Protein AF-G9KW90-F1 (afdb_monomer)

Secondary structure (DSSP, 8-state):
-HHHHHHHHHHHHHHHHHT-TTEEEEEEETTEEEEEEEEE---STTTTTSBEEEEEE--TTTTSS--EEEESS----TTB-TT-BB--GGGSTTT--TT--HHHHHHHHHHHHHS--TTS-S-HHHHHHHHH-HHHHHHHHHHHHHHHPBPPP-

Structure (mmCIF, N/CA/C/O backbone):
data_AF-G9KW90-F1
#
_entry.id   AF-G9KW90-F1
#
loop_
_atom_site.group_PDB
_atom_site.id
_atom_site.type_symbol
_atom_site.label_atom_id
_atom_site.label_alt_id
_atom_site.label_comp_id
_atom_site.label_asym_id
_atom_site.label_entity_id
_atom_site.label_seq_id
_atom_site.pdbx_PDB_ins_code
_atom_site.Cartn_x
_atom_site.Cartn_y
_atom_site.Cartn_z
_atom_site.occupancy
_atom_site.B_iso_or_equiv
_atom_site.auth_seq_id
_atom_site.auth_comp_id
_atom_site.auth_asym_id
_atom_site.auth_atom_id
_atom_site.pdbx_PDB_model_num
ATOM 1 N N . LYS A 1 1 ? 11.470 1.199 -23.484 1.00 54.97 1 LYS A N 1
ATOM 2 C CA . LYS A 1 1 ? 10.157 0.523 -23.310 1.00 54.97 1 LYS A CA 1
ATOM 3 C C . LYS A 1 1 ? 10.291 -0.999 -23.147 1.00 54.97 1 LYS A C 1
ATOM 5 O O . LYS A 1 1 ? 9.934 -1.482 -22.090 1.00 54.97 1 LYS A O 1
ATOM 10 N N . MET A 1 2 ? 10.902 -1.746 -24.080 1.00 73.62 2 MET A N 1
ATOM 11 C CA . MET A 1 2 ? 10.997 -3.225 -23.995 1.00 73.62 2 MET A CA 1
ATOM 12 C C . MET A 1 2 ? 11.758 -3.796 -22.774 1.00 73.62 2 MET A C 1
ATOM 14 O O . MET A 1 2 ? 11.478 -4.913 -22.351 1.00 73.62 2 MET A O 1
ATOM 18 N N . ALA A 1 3 ? 12.733 -3.072 -22.209 1.00 83.50 3 ALA A N 1
ATOM 19 C CA . ALA A 1 3 ? 13.547 -3.580 -21.097 1.00 83.50 3 ALA A CA 1
ATOM 20 C C . ALA A 1 3 ? 12.770 -3.681 -19.770 1.00 83.50 3 ALA A C 1
ATOM 22 O O . ALA A 1 3 ? 12.844 -4.719 -19.114 1.00 83.50 3 ALA A O 1
ATOM 23 N N . ALA A 1 4 ? 11.992 -2.647 -19.422 1.00 89.69 4 ALA A N 1
ATOM 24 C CA . ALA A 1 4 ? 11.150 -2.625 -18.225 1.00 89.69 4 ALA A CA 1
ATOM 25 C C . ALA A 1 4 ? 10.119 -3.762 -18.262 1.00 89.69 4 ALA A C 1
ATOM 27 O O . ALA A 1 4 ? 10.056 -4.576 -17.346 1.00 89.69 4 ALA A O 1
ATOM 28 N N . SER A 1 5 ? 9.391 -3.882 -19.377 1.00 91.31 5 SER A N 1
ATOM 29 C CA . SER A 1 5 ? 8.362 -4.907 -19.580 1.00 91.31 5 SER A CA 1
ATOM 30 C C . SER A 1 5 ? 8.905 -6.331 -19.438 1.00 91.31 5 SER A C 1
ATOM 32 O O . SER A 1 5 ? 8.281 -7.149 -18.774 1.00 91.31 5 SER A O 1
ATOM 34 N N . ARG A 1 6 ? 10.094 -6.631 -19.989 1.00 93.50 6 ARG A N 1
ATOM 35 C CA . ARG A 1 6 ? 10.716 -7.963 -19.846 1.00 93.50 6 ARG A CA 1
ATOM 36 C C . ARG A 1 6 ? 11.041 -8.317 -18.397 1.00 93.50 6 ARG A C 1
ATOM 38 O O . ARG A 1 6 ? 10.906 -9.474 -18.013 1.00 93.50 6 ARG A O 1
ATOM 45 N N . ARG A 1 7 ? 11.499 -7.345 -17.606 1.00 95.94 7 ARG A N 1
ATOM 46 C CA . ARG A 1 7 ? 11.772 -7.557 -16.181 1.00 95.94 7 ARG A CA 1
ATOM 47 C C . ARG A 1 7 ? 10.475 -7.745 -15.396 1.00 95.94 7 ARG A C 1
ATOM 49 O O . ARG A 1 7 ? 10.368 -8.704 -14.643 1.00 95.94 7 ARG A O 1
ATOM 56 N N . LEU A 1 8 ? 9.493 -6.874 -15.622 1.00 97.38 8 LEU A N 1
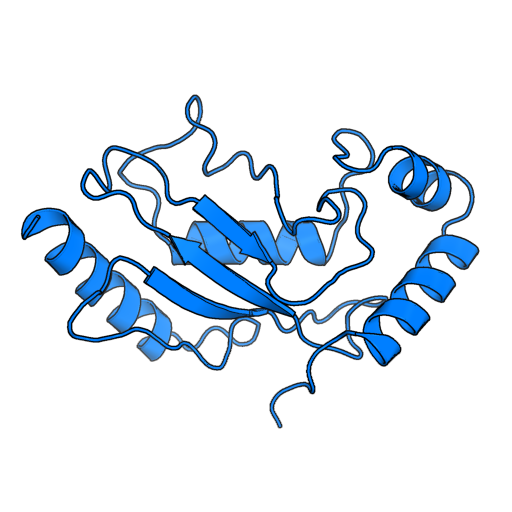ATOM 57 C CA . LEU A 1 8 ? 8.196 -6.917 -14.945 1.00 97.38 8 LEU A CA 1
ATOM 58 C C . LEU A 1 8 ? 7.435 -8.214 -15.230 1.00 97.38 8 LEU A C 1
ATOM 60 O O . LEU A 1 8 ? 6.854 -8.778 -14.314 1.00 97.38 8 LEU A O 1
ATOM 64 N N . MET A 1 9 ? 7.501 -8.732 -16.459 1.00 95.75 9 MET A N 1
ATOM 65 C CA . MET A 1 9 ? 6.926 -10.036 -16.806 1.00 95.75 9 MET A CA 1
ATOM 66 C C . MET A 1 9 ? 7.503 -11.158 -15.931 1.00 95.75 9 MET A C 1
ATOM 68 O O . MET A 1 9 ? 6.745 -11.910 -15.326 1.00 95.75 9 MET A O 1
ATOM 72 N N . LYS A 1 10 ? 8.834 -11.212 -15.779 1.00 96.25 10 LYS A N 1
ATOM 73 C CA . LYS A 1 10 ? 9.499 -12.205 -14.920 1.00 96.25 10 LYS A CA 1
ATOM 74 C C . LYS A 1 10 ? 9.133 -12.041 -13.445 1.00 96.25 10 LYS A C 1
ATOM 76 O O . LYS A 1 10 ? 8.840 -13.027 -12.781 1.00 96.25 10 LYS A O 1
ATOM 81 N N . GLU A 1 11 ? 9.123 -10.811 -12.931 1.00 97.00 11 GLU A N 1
ATOM 82 C CA . GLU A 1 11 ? 8.728 -10.556 -11.537 1.00 97.00 11 GLU A CA 1
ATOM 83 C C . GLU A 1 11 ? 7.268 -10.950 -11.278 1.00 97.00 11 GLU A C 1
ATOM 85 O O . GLU A 1 11 ? 6.962 -11.544 -10.246 1.00 97.00 11 GLU A O 1
ATOM 90 N N . LEU A 1 12 ? 6.367 -10.682 -12.227 1.00 96.50 12 LEU A N 1
ATOM 91 C CA . LEU A 1 12 ? 4.962 -11.069 -12.129 1.00 96.50 12 LEU A CA 1
ATOM 92 C C . LEU A 1 12 ? 4.791 -12.594 -12.109 1.00 96.50 12 LEU A C 1
ATOM 94 O O . LEU A 1 12 ? 4.016 -13.114 -11.304 1.00 96.50 12 LEU A O 1
ATOM 98 N N . GLU A 1 13 ? 5.510 -13.310 -12.976 1.00 95.69 13 GLU A N 1
ATOM 99 C CA . GLU A 1 13 ? 5.533 -14.777 -12.999 1.00 95.69 13 GLU A CA 1
ATOM 100 C C . GLU A 1 13 ? 6.051 -15.353 -11.676 1.00 95.69 13 GLU A C 1
ATOM 102 O O . GLU A 1 13 ? 5.422 -16.247 -11.106 1.00 95.69 13 GLU A O 1
ATOM 107 N N . GLU A 1 14 ? 7.154 -14.811 -11.149 1.00 95.06 14 GLU A N 1
ATOM 108 C CA . GLU A 1 14 ? 7.728 -15.217 -9.862 1.00 95.06 14 GLU A CA 1
ATOM 109 C C . GLU A 1 14 ? 6.739 -14.995 -8.706 1.00 95.06 14 GLU A C 1
ATOM 111 O O . GLU A 1 14 ? 6.518 -15.907 -7.906 1.00 95.06 14 GLU A O 1
ATOM 116 N N . ILE A 1 15 ? 6.084 -13.829 -8.645 1.00 95.31 15 ILE A N 1
ATOM 117 C CA . ILE A 1 15 ? 5.095 -13.505 -7.604 1.00 95.31 15 ILE A CA 1
ATOM 118 C C . ILE A 1 15 ? 3.886 -14.443 -7.678 1.00 95.31 15 ILE A C 1
ATOM 120 O O . ILE A 1 15 ? 3.447 -14.973 -6.652 1.00 95.31 15 ILE A O 1
ATOM 124 N N . ARG A 1 16 ? 3.356 -14.687 -8.886 1.00 94.19 16 ARG A N 1
ATOM 125 C CA . ARG A 1 16 ? 2.226 -15.607 -9.096 1.00 94.19 16 ARG A CA 1
ATOM 126 C C . ARG A 1 16 ? 2.586 -17.038 -8.708 1.00 94.19 16 ARG A C 1
ATOM 128 O O . ARG A 1 16 ? 1.772 -17.710 -8.082 1.00 94.19 16 ARG A O 1
ATOM 135 N N . LYS A 1 17 ? 3.802 -17.485 -9.036 1.00 92.88 17 LYS A N 1
ATOM 136 C CA . LYS A 1 17 ? 4.299 -18.826 -8.703 1.00 92.88 17 LYS A CA 1
ATOM 137 C C . LYS A 1 17 ? 4.552 -19.005 -7.205 1.00 92.88 17 LYS A C 1
ATOM 139 O O . LYS A 1 17 ? 4.243 -20.062 -6.668 1.00 92.88 17 LYS A O 1
ATOM 144 N N . CYS A 1 18 ? 5.118 -17.997 -6.539 1.00 89.38 18 CYS A N 1
ATOM 145 C CA . CYS A 1 18 ? 5.391 -18.028 -5.100 1.00 89.38 18 CYS A CA 1
ATOM 146 C C . CYS A 1 18 ? 4.094 -18.002 -4.273 1.00 89.38 18 CYS A C 1
ATOM 148 O O . CYS A 1 18 ? 4.020 -18.621 -3.214 1.00 89.38 18 CYS A O 1
ATOM 150 N N . GLY A 1 19 ? 3.054 -17.326 -4.776 1.00 82.44 19 GLY A N 1
ATOM 151 C CA . GLY A 1 19 ? 1.737 -17.306 -4.145 1.00 82.44 19 GLY A CA 1
ATOM 152 C C . GLY A 1 19 ? 1.736 -16.526 -2.830 1.00 82.44 19 GLY A C 1
ATOM 153 O O . GLY A 1 19 ? 1.548 -17.097 -1.756 1.00 82.44 19 GLY A O 1
ATOM 154 N N . MET A 1 20 ? 1.918 -15.204 -2.904 1.00 86.69 20 MET A N 1
ATOM 155 C CA . MET A 1 20 ? 1.855 -14.330 -1.727 1.00 86.69 20 MET A CA 1
ATOM 156 C C . MET A 1 20 ? 0.480 -14.429 -1.047 1.00 86.69 20 MET A C 1
ATOM 158 O O . MET A 1 20 ? -0.531 -14.001 -1.600 1.00 86.69 20 MET A O 1
ATOM 162 N N . LYS A 1 21 ? 0.427 -14.966 0.179 1.00 87.88 21 LYS A N 1
ATOM 163 C CA . LYS A 1 21 ? -0.837 -15.141 0.923 1.00 87.88 21 LYS A CA 1
ATOM 164 C C . LYS A 1 21 ? -1.567 -13.815 1.160 1.00 87.88 21 LYS A C 1
ATOM 166 O O . LYS A 1 21 ? -2.789 -13.760 1.025 1.00 87.88 21 LYS A O 1
ATOM 171 N N . ASN A 1 22 ? -0.792 -12.761 1.410 1.00 92.69 22 ASN A N 1
ATOM 172 C CA . ASN A 1 22 ? -1.269 -11.455 1.869 1.00 92.69 22 ASN A CA 1
ATOM 173 C C . ASN A 1 22 ? -1.387 -10.436 0.722 1.00 92.69 22 ASN A C 1
ATOM 175 O O . ASN A 1 22 ? -1.711 -9.272 0.954 1.00 92.69 22 ASN A O 1
ATOM 179 N N . PHE A 1 23 ? -1.132 -10.870 -0.519 1.00 96.31 23 PHE A N 1
ATOM 180 C CA . PHE A 1 23 ? -1.323 -10.076 -1.729 1.00 96.31 23 PHE A CA 1
ATOM 181 C C . PHE A 1 23 ? -2.000 -10.925 -2.806 1.00 96.31 23 PHE A C 1
ATOM 183 O O . PHE A 1 23 ? -1.393 -11.802 -3.419 1.00 96.31 23 PHE A O 1
ATOM 190 N N . ARG A 1 24 ? -3.298 -10.697 -2.997 1.00 95.94 24 ARG A N 1
ATOM 191 C CA . ARG A 1 24 ? -4.193 -11.550 -3.787 1.00 95.94 24 ARG A CA 1
ATOM 192 C C . ARG A 1 24 ? -4.762 -10.808 -4.992 1.00 95.94 24 ARG A C 1
ATOM 194 O O . ARG A 1 24 ? -4.612 -9.598 -5.122 1.00 95.94 24 ARG A O 1
ATOM 201 N N . ASN A 1 25 ? -5.452 -11.548 -5.859 1.00 95.62 25 ASN A N 1
ATOM 202 C CA . ASN A 1 25 ? -6.224 -11.012 -6.985 1.00 95.62 25 ASN A CA 1
ATOM 203 C C . ASN A 1 25 ? -5.407 -10.058 -7.873 1.00 95.62 25 ASN A C 1
ATOM 205 O O . ASN A 1 25 ? -5.866 -8.969 -8.212 1.00 95.62 25 ASN A O 1
ATOM 209 N N . ILE A 1 26 ? -4.182 -10.472 -8.217 1.00 96.75 26 ILE A N 1
ATOM 210 C CA . ILE A 1 26 ? -3.251 -9.670 -9.013 1.00 96.75 26 ILE A CA 1
ATOM 211 C C . ILE A 1 26 ? -3.762 -9.566 -10.452 1.00 96.75 26 ILE A C 1
ATOM 213 O O . ILE A 1 26 ? -3.791 -10.557 -11.188 1.00 96.75 26 ILE A O 1
ATOM 217 N N . GLN A 1 27 ? -4.122 -8.353 -10.853 1.00 96.81 27 GLN A N 1
ATOM 218 C CA . GLN A 1 27 ? -4.606 -7.997 -12.180 1.00 96.81 27 GLN A CA 1
ATOM 219 C C . GLN A 1 27 ? -3.551 -7.143 -12.881 1.00 96.81 27 GLN A C 1
ATOM 221 O O . GLN A 1 27 ? -3.135 -6.104 -12.369 1.00 96.81 27 GLN A O 1
ATOM 226 N N . VAL A 1 28 ? -3.112 -7.598 -14.050 1.00 96.94 28 VAL A N 1
ATOM 227 C CA . VAL A 1 28 ? -2.155 -6.894 -14.907 1.00 96.94 28 VAL A CA 1
ATOM 2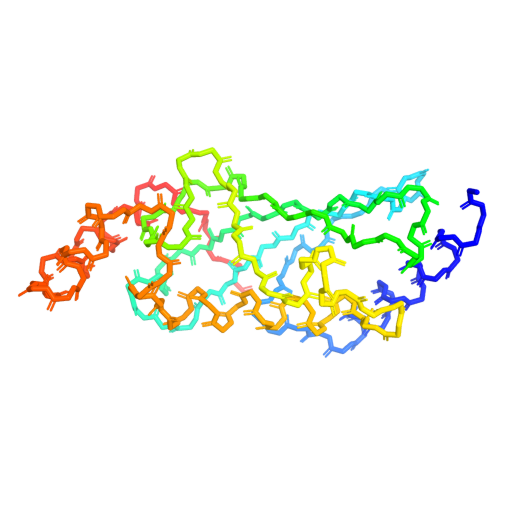28 C C . VAL A 1 28 ? -2.633 -7.050 -16.339 1.00 96.94 28 VAL A C 1
ATOM 230 O O . VAL A 1 28 ? -2.951 -8.166 -16.749 1.00 96.94 28 VAL A O 1
ATOM 233 N N . ASP A 1 29 ? -2.695 -5.943 -17.073 1.00 93.00 29 ASP A N 1
ATOM 234 C CA . ASP A 1 29 ? -2.974 -5.957 -18.506 1.00 93.00 29 ASP A CA 1
ATOM 235 C C . ASP A 1 29 ? -1.730 -6.445 -19.263 1.00 93.00 29 ASP A C 1
ATOM 237 O O . ASP A 1 29 ? -0.636 -5.899 -19.105 1.00 93.00 29 ASP A O 1
ATOM 241 N N . GLU A 1 30 ? -1.883 -7.472 -20.096 1.00 85.81 30 GLU A N 1
ATOM 242 C CA . GLU A 1 30 ? -0.794 -8.019 -20.910 1.00 85.81 30 GLU A CA 1
ATOM 243 C C . GLU A 1 30 ? -0.264 -6.998 -21.928 1.00 85.81 30 GLU A C 1
ATOM 245 O O . GLU A 1 30 ? 0.931 -6.994 -22.235 1.00 85.81 30 GLU A O 1
ATOM 250 N N . ALA A 1 31 ? -1.119 -6.079 -22.395 1.00 90.62 31 ALA A N 1
ATOM 251 C CA . ALA A 1 31 ? -0.714 -4.975 -23.261 1.00 90.62 31 ALA A CA 1
ATOM 252 C C . ALA A 1 31 ? 0.033 -3.868 -22.495 1.00 90.62 31 ALA A C 1
ATOM 254 O O . ALA A 1 31 ? 0.810 -3.116 -23.093 1.00 90.62 31 ALA A O 1
ATOM 255 N N . ASN A 1 32 ? -0.159 -3.773 -21.174 1.00 92.94 32 ASN A N 1
ATOM 256 C CA . ASN A 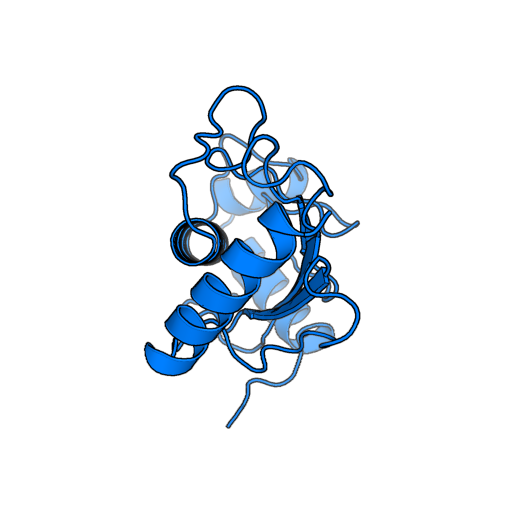1 32 ? 0.473 -2.770 -20.325 1.00 92.94 32 ASN A CA 1
ATOM 257 C C . ASN A 1 32 ? 0.937 -3.338 -18.973 1.00 92.94 32 ASN A C 1
ATOM 259 O O . ASN A 1 32 ? 0.324 -3.135 -17.925 1.00 92.94 32 ASN A O 1
ATOM 263 N N . LEU A 1 33 ? 2.129 -3.935 -18.982 1.00 95.44 33 LEU A N 1
ATOM 264 C CA . LEU A 1 33 ? 2.786 -4.433 -17.771 1.00 95.44 33 LEU A CA 1
ATOM 265 C C . LEU A 1 33 ? 3.243 -3.335 -16.793 1.00 95.44 33 LEU A C 1
ATOM 267 O O . LEU A 1 33 ? 3.805 -3.672 -15.756 1.00 95.44 33 LEU A O 1
ATOM 271 N N . LEU A 1 34 ? 3.066 -2.045 -17.103 1.00 97.12 34 LEU A N 1
ATOM 272 C CA . LEU A 1 34 ? 3.504 -0.939 -16.240 1.00 97.12 34 LEU A CA 1
ATOM 273 C C . LEU A 1 34 ? 2.476 -0.553 -15.170 1.00 97.12 34 LEU A C 1
ATOM 275 O O . LEU A 1 34 ? 2.784 0.279 -14.319 1.00 97.12 34 LEU A O 1
ATOM 279 N N . THR A 1 35 ? 1.284 -1.147 -15.179 1.00 98.06 35 THR A N 1
ATOM 280 C CA . THR A 1 35 ? 0.256 -0.884 -14.167 1.00 98.06 35 THR A CA 1
ATOM 281 C C . THR A 1 35 ? -0.273 -2.200 -13.631 1.00 98.06 35 THR A C 1
ATOM 283 O O . THR A 1 35 ? -0.835 -3.004 -14.372 1.00 98.06 35 THR A O 1
ATOM 286 N N . TRP A 1 36 ? -0.062 -2.440 -12.340 1.00 98.19 36 TRP A N 1
ATOM 287 C CA . TRP A 1 36 ? -0.552 -3.633 -11.656 1.00 98.19 36 TRP A CA 1
ATOM 288 C C . TRP A 1 36 ? -1.581 -3.224 -10.621 1.00 98.19 36 TRP A C 1
ATOM 290 O O . TRP A 1 36 ? -1.404 -2.226 -9.926 1.00 98.19 36 TRP A O 1
ATOM 300 N N . GLN A 1 37 ? -2.623 -4.027 -10.463 1.00 98.31 37 GLN A N 1
ATOM 301 C CA . GLN A 1 37 ? -3.518 -3.943 -9.322 1.00 98.31 37 GLN A CA 1
ATOM 302 C C . GLN A 1 37 ? -3.481 -5.244 -8.539 1.00 98.31 37 GLN A C 1
ATOM 304 O O . GLN A 1 37 ? -3.294 -6.325 -9.092 1.00 98.31 37 GLN A O 1
ATOM 309 N N . GLY A 1 38 ? -3.680 -5.142 -7.236 1.00 97.69 38 GLY A N 1
ATOM 310 C CA . GLY A 1 38 ? -3.831 -6.305 -6.381 1.00 97.69 38 GLY A CA 1
ATOM 311 C C . GLY A 1 38 ? -4.402 -5.917 -5.035 1.00 97.69 38 GLY A C 1
ATOM 312 O O . GLY A 1 38 ? -4.565 -4.737 -4.719 1.00 97.69 38 GLY A O 1
ATOM 313 N N . LEU A 1 39 ? -4.741 -6.932 -4.259 1.00 98.00 39 LEU A N 1
ATOM 314 C CA . LEU A 1 39 ? -5.480 -6.796 -3.022 1.00 98.00 39 LEU A CA 1
ATOM 315 C C . LEU A 1 39 ? -4.580 -7.174 -1.848 1.00 98.00 39 LEU A C 1
ATOM 317 O O . LEU A 1 39 ? -4.200 -8.335 -1.708 1.00 98.00 39 LEU A O 1
ATOM 321 N N . ILE A 1 40 ? -4.243 -6.200 -1.008 1.00 98.06 40 ILE A N 1
ATOM 322 C CA . ILE A 1 40 ? -3.609 -6.455 0.284 1.00 98.06 40 ILE A CA 1
ATOM 323 C C . ILE A 1 40 ? -4.651 -7.083 1.203 1.00 98.06 40 ILE A C 1
ATOM 325 O O . ILE A 1 40 ? -5.755 -6.557 1.355 1.00 98.06 40 ILE A O 1
ATOM 329 N N . VAL A 1 41 ? -4.285 -8.193 1.834 1.00 97.12 41 VAL A N 1
ATOM 330 C CA . VAL A 1 41 ? -5.116 -8.912 2.801 1.00 97.12 41 VAL A CA 1
ATOM 331 C C . VAL A 1 41 ? -4.358 -8.924 4.131 1.00 97.12 41 VAL A C 1
ATOM 333 O O . VAL A 1 41 ? -3.514 -9.797 4.324 1.00 97.12 41 VAL A O 1
ATOM 336 N N . PRO A 1 42 ? -4.577 -7.929 5.015 1.00 95.88 42 PRO A N 1
ATOM 337 C CA . PRO A 1 42 ? -3.874 -7.848 6.294 1.00 95.88 42 PRO A CA 1
ATOM 338 C C . PRO A 1 42 ? -4.283 -8.986 7.227 1.00 95.88 42 PRO A C 1
ATOM 340 O O . PRO A 1 42 ? -5.440 -9.415 7.209 1.00 95.88 42 PRO A O 1
ATOM 343 N N . ASP A 1 43 ? -3.357 -9.441 8.063 1.00 90.19 43 ASP A N 1
ATOM 344 C CA . ASP A 1 43 ? -3.620 -10.496 9.050 1.00 90.19 43 ASP A CA 1
ATOM 345 C C . ASP A 1 43 ? -3.977 -9.921 10.424 1.00 90.19 43 ASP A C 1
ATOM 347 O O . ASP A 1 43 ? -4.660 -10.574 11.212 1.00 90.19 43 ASP A O 1
ATOM 351 N N . ASN A 1 44 ? -3.551 -8.685 10.694 1.00 91.50 44 ASN A N 1
ATOM 352 C CA . ASN A 1 44 ? -3.645 -8.089 12.016 1.00 91.50 44 ASN A CA 1
ATOM 353 C C . ASN A 1 44 ? -4.843 -7.132 12.132 1.00 91.50 44 ASN A C 1
ATOM 355 O O . ASN A 1 44 ? -5.101 -6.328 11.225 1.00 91.50 44 ASN A O 1
ATOM 359 N N . PRO A 1 45 ? -5.565 -7.157 13.267 1.00 94.81 45 PRO A N 1
ATOM 360 C CA . PRO A 1 45 ? -6.440 -6.060 13.646 1.00 94.81 45 PRO A CA 1
ATOM 361 C C . PRO A 1 45 ? -5.655 -4.738 13.688 1.00 94.81 45 PRO A C 1
ATOM 363 O O . PRO A 1 45 ? -4.482 -4.738 14.062 1.00 94.81 45 PRO A O 1
ATOM 366 N N . PRO A 1 46 ? -6.283 -3.600 13.352 1.00 97.75 46 PRO A N 1
ATOM 367 C CA . PRO A 1 46 ? -7.717 -3.421 13.093 1.00 97.75 46 PRO A CA 1
ATOM 368 C C . PRO A 1 46 ? -8.149 -3.668 11.631 1.00 97.75 46 PRO A C 1
ATOM 370 O O . PRO A 1 46 ? -9.298 -3.402 11.277 1.00 97.75 46 PRO A O 1
ATOM 373 N N . TYR A 1 47 ? -7.247 -4.147 10.770 1.00 98.31 47 TYR A N 1
ATOM 374 C CA . TYR A 1 47 ? -7.452 -4.221 9.316 1.00 98.31 47 TYR A CA 1
ATOM 375 C C . TYR A 1 47 ? -7.840 -5.620 8.802 1.00 98.31 47 TYR A C 1
ATOM 377 O O . TYR A 1 47 ? -8.232 -5.778 7.644 1.00 98.31 47 TYR A O 1
ATOM 385 N N . ASP A 1 48 ? -7.787 -6.636 9.664 1.00 96.44 48 ASP A N 1
ATOM 386 C CA . ASP A 1 48 ? -8.040 -8.056 9.377 1.00 96.44 48 ASP A CA 1
ATOM 387 C C . ASP A 1 48 ? -9.484 -8.389 8.952 1.00 96.44 48 ASP A C 1
ATOM 389 O O . ASP A 1 48 ? -9.767 -9.506 8.517 1.00 96.44 48 ASP A O 1
ATOM 393 N N . LYS A 1 49 ? -10.422 -7.440 9.054 1.00 95.75 49 LYS A N 1
ATOM 394 C CA . LYS A 1 49 ? -11.823 -7.628 8.627 1.00 95.75 49 LYS A CA 1
ATOM 395 C C . LYS A 1 49 ? -12.090 -7.246 7.176 1.00 95.75 49 LYS A C 1
ATOM 397 O O . LYS A 1 49 ? -13.163 -7.554 6.662 1.00 95.75 49 LYS A O 1
ATOM 402 N N . GLY A 1 50 ? -11.130 -6.613 6.510 1.00 97.25 50 GLY A N 1
ATOM 403 C CA . GLY A 1 50 ? -11.252 -6.179 5.122 1.00 97.25 50 GLY A CA 1
ATOM 404 C C . GLY A 1 50 ? -10.027 -6.539 4.298 1.00 97.25 50 GLY A C 1
ATOM 405 O O . GLY A 1 50 ? -9.114 -7.232 4.754 1.00 97.25 50 GLY A O 1
ATOM 406 N N . ALA A 1 51 ? -10.041 -6.077 3.058 1.00 98.31 51 ALA A N 1
ATOM 407 C CA . ALA A 1 51 ? -8.917 -6.124 2.143 1.00 98.31 51 ALA A CA 1
ATOM 408 C C . ALA A 1 51 ? -8.810 -4.782 1.398 1.00 98.31 51 ALA A C 1
ATOM 410 O O . ALA A 1 51 ? -9.797 -4.051 1.277 1.00 98.31 51 ALA A O 1
ATOM 411 N N . PHE A 1 52 ? -7.616 -4.440 0.918 1.00 98.75 52 PHE A N 1
ATOM 412 C CA . PHE A 1 52 ? -7.320 -3.109 0.385 1.00 98.75 52 PHE A CA 1
ATOM 413 C C . PHE A 1 52 ? -6.671 -3.206 -0.986 1.00 98.75 52 PHE A C 1
ATOM 415 O O . PHE A 1 52 ? -5.568 -3.732 -1.136 1.00 98.75 52 PHE A O 1
ATOM 422 N N . ARG A 1 53 ? -7.352 -2.684 -2.002 1.00 98.69 53 ARG A N 1
ATOM 423 C CA . ARG A 1 53 ? -6.831 -2.632 -3.360 1.00 98.69 53 ARG A CA 1
ATOM 424 C C . ARG A 1 53 ? -5.789 -1.548 -3.471 1.00 98.69 53 ARG A C 1
ATOM 426 O O . ARG A 1 53 ? -6.041 -0.391 -3.132 1.00 98.69 53 ARG A O 1
ATOM 433 N N . ILE A 1 54 ? -4.646 -1.934 -4.006 1.00 98.69 54 ILE A N 1
ATOM 434 C CA . ILE A 1 54 ? -3.575 -1.029 -4.388 1.00 98.69 54 ILE A CA 1
ATOM 435 C C . ILE A 1 54 ? -3.378 -1.082 -5.895 1.00 98.69 54 ILE A C 1
ATOM 437 O O . ILE A 1 54 ? -3.686 -2.076 -6.556 1.00 98.69 54 ILE A O 1
ATOM 441 N N . GLU A 1 55 ? -2.820 -0.005 -6.418 1.00 98.62 55 GLU A N 1
ATOM 442 C CA . GLU A 1 55 ? -2.287 0.072 -7.764 1.00 98.62 55 GLU A CA 1
ATOM 443 C C . GLU A 1 55 ? -0.805 0.416 -7.689 1.00 98.62 55 GLU A C 1
ATOM 445 O O . GLU A 1 55 ? -0.409 1.346 -6.982 1.00 98.62 55 GLU A O 1
ATOM 450 N N . ILE A 1 56 ? 0.001 -0.3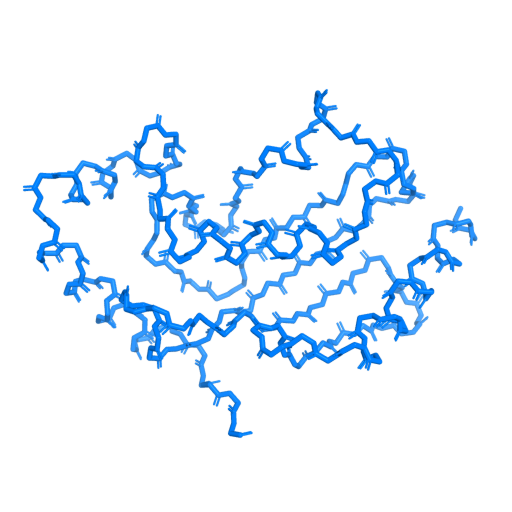44 -8.418 1.00 98.56 56 ILE A N 1
ATOM 451 C CA . ILE A 1 56 ? 1.437 -0.150 -8.561 1.00 98.56 56 ILE A CA 1
ATOM 452 C C . ILE A 1 56 ? 1.674 0.345 -9.983 1.00 98.56 56 ILE A C 1
ATOM 454 O O . ILE A 1 56 ? 1.382 -0.355 -10.951 1.00 98.56 56 ILE A O 1
ATOM 458 N N . ASN A 1 57 ? 2.196 1.561 -10.103 1.00 98.31 57 ASN A N 1
ATOM 459 C CA . ASN A 1 57 ? 2.535 2.181 -11.375 1.00 98.31 57 ASN A CA 1
ATOM 460 C C . ASN A 1 57 ? 4.055 2.228 -11.531 1.00 98.31 57 ASN A C 1
ATOM 462 O O . ASN A 1 57 ? 4.757 2.887 -10.757 1.00 98.31 57 ASN A O 1
ATOM 466 N N . PHE A 1 58 ? 4.558 1.542 -12.549 1.00 98.25 58 PHE A N 1
ATOM 467 C CA . PHE A 1 58 ? 5.971 1.491 -12.890 1.00 98.25 58 PHE A CA 1
ATOM 468 C C . PHE A 1 58 ? 6.296 2.571 -13.930 1.00 98.25 58 PHE A C 1
ATOM 470 O O . PHE A 1 58 ? 5.625 2.658 -14.961 1.00 98.25 58 PHE A O 1
ATOM 477 N N . PRO A 1 59 ? 7.334 3.396 -13.714 1.00 96.94 59 PRO A N 1
ATOM 478 C CA . PRO A 1 59 ? 7.799 4.319 -14.743 1.00 96.94 59 PRO A CA 1
ATOM 479 C C . PRO A 1 59 ? 8.397 3.552 -15.931 1.00 96.94 59 PRO A C 1
ATOM 481 O O . PRO A 1 59 ? 8.895 2.434 -15.788 1.00 96.94 59 PRO A O 1
ATOM 484 N N . ALA A 1 60 ? 8.417 4.165 -17.117 1.00 94.75 60 ALA A N 1
ATOM 485 C CA . ALA A 1 60 ? 8.997 3.545 -18.314 1.00 94.75 60 ALA A CA 1
ATOM 486 C C . ALA A 1 60 ? 10.511 3.279 -18.179 1.00 94.75 60 ALA A C 1
ATOM 488 O O . ALA A 1 60 ? 11.066 2.443 -18.898 1.00 94.75 60 ALA A O 1
ATOM 489 N N . GLU A 1 61 ? 11.165 4.001 -17.268 1.00 96.25 61 GLU A N 1
ATOM 490 C CA . GLU A 1 61 ? 12.570 3.883 -16.895 1.00 96.25 61 GLU A CA 1
ATOM 491 C C . GLU A 1 61 ? 12.820 2.844 -15.794 1.00 96.25 61 GLU A C 1
ATOM 493 O O . GLU A 1 61 ? 13.963 2.684 -15.372 1.00 96.25 61 GLU A O 1
ATOM 498 N N . TYR A 1 62 ? 11.794 2.129 -15.315 1.00 97.44 62 TYR A N 1
ATOM 499 C CA . TYR A 1 62 ? 11.984 1.010 -14.394 1.00 97.44 62 TYR A CA 1
ATOM 500 C C . TYR A 1 62 ? 12.979 -0.008 -14.995 1.00 97.44 62 TYR A C 1
ATOM 502 O O . TYR A 1 62 ? 12.855 -0.366 -16.172 1.00 97.44 62 TYR A O 1
ATOM 510 N N . PRO A 1 63 ? 13.988 -0.477 -14.236 1.00 97.19 63 PRO A N 1
ATOM 511 C CA . PRO A 1 63 ? 14.160 -0.358 -12.784 1.00 97.19 63 PRO A CA 1
ATOM 512 C C . PRO A 1 63 ? 15.042 0.812 -12.316 1.00 97.19 63 PRO A C 1
ATOM 514 O O . PRO A 1 63 ? 15.430 0.847 -11.156 1.00 97.19 63 PRO A 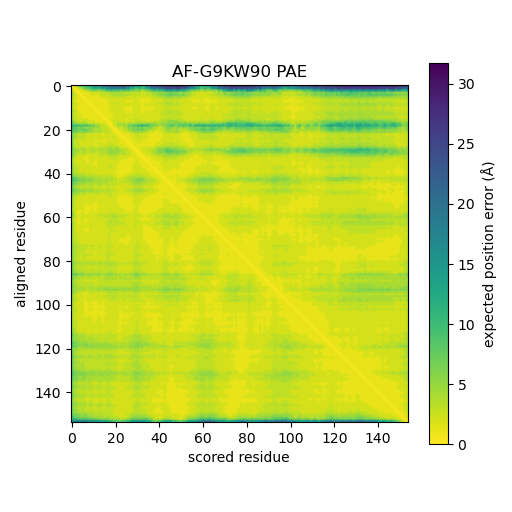O 1
ATOM 517 N N . PHE A 1 64 ? 15.407 1.763 -13.175 1.00 97.06 64 PHE A N 1
ATOM 518 C CA . PHE A 1 64 ? 16.253 2.901 -12.781 1.00 97.06 64 PHE A CA 1
ATOM 519 C C . PHE A 1 64 ? 15.494 3.975 -11.995 1.00 97.06 64 PHE A C 1
ATOM 521 O O . PHE A 1 64 ? 16.106 4.738 -11.256 1.00 97.06 64 PHE A O 1
ATOM 528 N N . LYS A 1 65 ? 14.164 4.010 -12.122 1.00 97.38 65 LYS A N 1
ATOM 529 C CA . LYS A 1 65 ? 13.266 4.794 -11.267 1.00 97.38 65 LYS A CA 1
ATOM 530 C C . LYS A 1 65 ? 12.334 3.856 -10.482 1.00 97.38 65 LYS A C 1
ATOM 532 O O . LYS A 1 65 ? 11.922 2.837 -11.049 1.00 97.38 65 LYS A O 1
ATOM 537 N N . PRO A 1 66 ? 11.989 4.187 -9.225 1.00 98.19 66 PRO A N 1
ATOM 538 C CA . PRO A 1 66 ? 11.116 3.363 -8.394 1.00 98.19 66 PRO A CA 1
ATOM 539 C C . PRO A 1 66 ? 9.670 3.341 -8.910 1.00 98.19 66 PRO A C 1
ATOM 541 O O . PRO A 1 66 ? 9.238 4.290 -9.576 1.00 98.19 66 PRO A O 1
ATOM 544 N N . PRO A 1 67 ? 8.891 2.295 -8.580 1.00 98.25 67 PRO A N 1
ATOM 545 C CA . PRO A 1 67 ? 7.448 2.316 -8.773 1.00 98.25 67 PRO A CA 1
ATOM 546 C C . PRO A 1 67 ? 6.772 3.290 -7.799 1.00 98.25 67 PRO A C 1
ATOM 548 O O . PRO A 1 67 ? 7.315 3.631 -6.749 1.00 98.25 67 PRO A O 1
ATOM 551 N N . LYS A 1 68 ? 5.546 3.697 -8.127 1.00 98.12 68 LYS A N 1
ATOM 552 C CA . LYS A 1 68 ? 4.644 4.416 -7.218 1.00 98.12 68 LYS A CA 1
ATOM 553 C C . LYS A 1 68 ? 3.488 3.511 -6.825 1.00 98.12 68 LYS A C 1
ATOM 555 O O . LYS A 1 68 ? 2.948 2.815 -7.681 1.00 98.12 68 LYS A O 1
ATOM 560 N N . ILE A 1 69 ? 3.088 3.560 -5.559 1.00 98.62 69 ILE A N 1
ATOM 561 C CA . ILE A 1 69 ? 1.949 2.796 -5.045 1.00 98.62 69 ILE A CA 1
ATOM 562 C C . ILE A 1 69 ? 0.853 3.757 -4.602 1.00 98.62 69 ILE A C 1
ATOM 564 O O . ILE A 1 69 ? 1.126 4.802 -4.012 1.00 98.62 69 ILE A O 1
ATOM 568 N N . THR A 1 70 ? -0.395 3.415 -4.905 1.00 98.62 70 THR A N 1
ATOM 569 C CA . THR A 1 70 ? -1.566 4.163 -4.444 1.00 98.62 70 THR A CA 1
ATOM 570 C C . THR A 1 70 ? -2.668 3.206 -4.020 1.00 98.62 70 THR A C 1
ATOM 572 O O . THR A 1 70 ? -3.016 2.284 -4.757 1.00 98.62 70 THR A O 1
ATOM 575 N N . PHE A 1 71 ? -3.245 3.439 -2.847 1.00 98.75 71 PHE A N 1
ATOM 576 C CA . PHE A 1 71 ? -4.436 2.741 -2.384 1.00 98.75 71 PHE A CA 1
ATOM 577 C C . PHE A 1 71 ? -5.659 3.231 -3.159 1.00 98.75 71 PHE A C 1
ATOM 579 O O . PHE A 1 71 ? -5.936 4.425 -3.234 1.00 98.75 71 PHE A O 1
ATOM 586 N N . LYS A 1 72 ? -6.399 2.292 -3.746 1.00 98.62 72 LYS A N 1
ATOM 587 C CA . LYS A 1 72 ? -7.697 2.541 -4.387 1.00 98.62 72 LYS A CA 1
ATOM 588 C C . LYS A 1 72 ? -8.847 2.347 -3.403 1.00 98.62 72 LYS A C 1
ATOM 590 O O . LYS A 1 72 ? -9.864 3.026 -3.506 1.00 98.62 72 LYS A O 1
ATOM 595 N N . THR A 1 73 ? -8.673 1.457 -2.429 1.00 98.62 73 THR A N 1
ATOM 596 C CA . THR A 1 73 ? -9.588 1.311 -1.293 1.00 98.62 73 THR A CA 1
ATOM 597 C C . THR A 1 73 ? -9.200 2.296 -0.197 1.00 98.62 73 THR A C 1
ATOM 599 O O . THR A 1 73 ? -8.035 2.356 0.193 1.00 98.62 73 THR A O 1
ATOM 602 N N . LYS A 1 74 ? -10.168 3.054 0.331 1.00 98.50 74 LYS A N 1
ATOM 603 C CA . LYS A 1 74 ? -9.919 3.953 1.466 1.00 98.50 74 LYS A CA 1
ATOM 604 C C . LYS A 1 74 ? -9.469 3.146 2.686 1.00 98.50 74 LYS A C 1
ATOM 606 O O . LYS A 1 74 ? -10.041 2.096 2.973 1.00 98.50 74 LYS A O 1
ATOM 611 N N . ILE A 1 75 ? -8.517 3.679 3.447 1.00 98.75 75 ILE A N 1
ATOM 612 C CA . ILE A 1 75 ? -8.007 3.064 4.676 1.00 98.75 75 ILE A CA 1
ATOM 613 C C . ILE A 1 75 ? -7.809 4.121 5.769 1.00 98.75 75 ILE A C 1
ATOM 615 O O . ILE A 1 75 ? -7.449 5.261 5.484 1.00 98.75 75 ILE A O 1
ATOM 619 N N . TYR A 1 76 ? -8.067 3.744 7.022 1.00 98.69 76 TYR A N 1
ATOM 620 C CA . TYR A 1 76 ? -7.821 4.583 8.196 1.00 98.69 76 TYR A CA 1
ATOM 621 C C . TYR A 1 76 ? -6.453 4.230 8.782 1.00 98.69 76 TYR A C 1
ATOM 623 O O . TYR A 1 76 ? -6.342 3.329 9.612 1.00 98.69 76 TYR A O 1
ATOM 631 N N . HIS A 1 77 ? -5.397 4.873 8.288 1.00 98.69 77 HIS A N 1
ATOM 632 C CA . HIS A 1 77 ? -4.015 4.528 8.625 1.00 98.69 77 HIS A CA 1
ATOM 633 C C . HIS A 1 77 ? -3.149 5.794 8.721 1.00 98.69 77 HIS A C 1
ATOM 635 O O . HIS A 1 77 ? -3.245 6.643 7.837 1.00 98.69 77 HIS A O 1
ATOM 641 N N . PRO A 1 78 ? -2.284 5.951 9.740 1.00 98.44 78 PRO A N 1
ATOM 642 C CA . PRO A 1 78 ? -1.499 7.177 9.917 1.00 98.44 78 PRO A CA 1
ATOM 643 C C . PRO A 1 78 ? -0.460 7.405 8.807 1.00 98.44 78 PRO A C 1
ATOM 645 O O . PRO A 1 78 ? -0.141 8.546 8.482 1.00 98.44 78 PRO A O 1
ATOM 648 N N . ASN A 1 79 ? 0.052 6.337 8.189 1.00 98.56 79 ASN A N 1
ATOM 649 C CA . ASN A 1 79 ? 1.049 6.415 7.107 1.00 98.56 79 ASN A CA 1
ATOM 650 C C . ASN A 1 79 ? 0.457 6.450 5.685 1.00 98.56 79 ASN A C 1
ATOM 652 O O . ASN A 1 79 ? 1.214 6.343 4.722 1.00 98.56 79 ASN A O 1
ATOM 656 N N . ILE A 1 80 ? -0.870 6.553 5.538 1.00 98.69 80 ILE A N 1
ATOM 657 C CA . ILE A 1 80 ? -1.547 6.599 4.233 1.00 98.69 80 ILE A CA 1
ATOM 658 C C . ILE A 1 80 ? -2.488 7.805 4.224 1.00 98.69 80 ILE A C 1
ATOM 660 O O . ILE A 1 80 ? -3.314 7.958 5.124 1.00 98.69 80 ILE A O 1
ATOM 664 N N . ASP A 1 81 ? -2.352 8.681 3.231 1.00 98.25 81 ASP A N 1
ATOM 665 C CA . ASP A 1 81 ? -3.202 9.870 3.130 1.00 98.25 81 ASP A CA 1
ATOM 666 C C . ASP A 1 81 ? -4.607 9.544 2.578 1.00 98.25 81 ASP A C 1
ATOM 668 O O . ASP A 1 81 ? -4.900 8.435 2.125 1.00 98.25 81 ASP A O 1
ATOM 672 N N . GLU A 1 82 ? -5.508 10.528 2.585 1.00 97.06 82 GLU A N 1
ATOM 673 C CA . GLU A 1 82 ? -6.884 10.335 2.099 1.00 97.06 82 GLU A CA 1
ATOM 674 C C . GLU A 1 82 ? -6.990 10.105 0.582 1.00 97.06 82 GLU A C 1
ATOM 676 O O . GLU A 1 82 ? -8.023 9.636 0.097 1.00 97.06 82 GLU A O 1
ATOM 681 N N . LYS A 1 83 ? -5.928 10.415 -0.172 1.00 97.50 83 LYS A N 1
ATOM 682 C CA . LYS A 1 83 ? -5.808 10.148 -1.612 1.00 97.50 83 LYS A CA 1
ATOM 683 C C . LYS A 1 83 ? -5.186 8.773 -1.888 1.00 97.50 83 LYS A C 1
ATOM 685 O O . LYS A 1 83 ? -5.033 8.406 -3.053 1.00 97.50 83 LYS A O 1
ATOM 690 N N . GLY A 1 84 ? -4.837 8.021 -0.842 1.00 98.06 84 GLY A N 1
ATOM 691 C CA . GLY A 1 84 ? -4.223 6.702 -0.919 1.00 98.06 84 GLY A CA 1
ATOM 692 C C . GLY A 1 84 ? -2.716 6.723 -1.171 1.00 98.06 84 GLY A C 1
ATOM 693 O O . GLY A 1 84 ? -2.154 5.687 -1.526 1.00 98.06 84 GLY A O 1
ATOM 694 N N . GLN A 1 85 ? -2.049 7.869 -1.035 1.00 98.06 85 GLN A N 1
ATOM 695 C CA . GLN A 1 85 ? -0.595 7.959 -1.138 1.00 98.06 85 GLN A CA 1
ATOM 696 C C . GLN A 1 85 ? 0.064 7.372 0.109 1.00 98.06 85 GLN A C 1
ATOM 698 O O . GLN A 1 85 ? -0.444 7.506 1.220 1.00 98.06 85 GLN A O 1
ATOM 703 N N . VAL A 1 86 ? 1.214 6.733 -0.090 1.00 97.19 86 VAL A N 1
ATOM 704 C CA . VAL A 1 86 ? 2.025 6.129 0.968 1.00 97.19 86 VAL A CA 1
ATOM 705 C C . VAL A 1 86 ? 3.482 6.535 0.779 1.00 97.19 86 VAL A C 1
ATOM 707 O O . VAL A 1 86 ? 4.009 6.490 -0.336 1.00 97.19 86 VAL A O 1
ATOM 710 N N . CYS A 1 87 ? 4.142 6.916 1.869 1.00 92.00 87 CYS A N 1
ATOM 711 C CA . CYS A 1 87 ? 5.587 7.104 1.894 1.00 92.00 87 CYS A CA 1
ATOM 712 C C . CYS A 1 87 ? 6.231 5.800 2.350 1.00 92.00 87 CYS A C 1
ATOM 714 O O . CYS A 1 87 ? 6.140 5.434 3.517 1.00 92.00 87 CYS A O 1
ATOM 716 N N . LEU A 1 88 ? 6.869 5.092 1.420 1.00 95.12 88 LEU A N 1
ATOM 717 C CA . LEU A 1 88 ? 7.544 3.835 1.711 1.00 95.12 88 LEU A CA 1
ATOM 718 C C . LEU A 1 88 ? 9.047 3.997 1.422 1.00 95.12 88 LEU A C 1
ATOM 720 O O . LEU A 1 88 ? 9.409 4.191 0.257 1.00 95.12 88 LEU A O 1
ATOM 724 N N . PRO A 1 89 ? 9.931 3.925 2.438 1.00 93.75 89 PRO A N 1
ATOM 725 C CA . PRO A 1 89 ? 11.352 4.242 2.274 1.00 93.75 89 PRO A CA 1
ATOM 726 C C . PRO A 1 89 ? 12.049 3.443 1.171 1.00 93.75 89 PRO A C 1
ATOM 728 O O . PRO A 1 89 ? 12.884 3.980 0.457 1.00 93.75 89 PRO A O 1
ATOM 731 N N . VAL A 1 90 ? 11.673 2.177 0.970 1.00 96.31 90 VAL A N 1
ATOM 732 C CA . VAL A 1 90 ? 12.295 1.294 -0.033 1.00 96.31 90 VAL A CA 1
ATOM 733 C C . VAL A 1 90 ? 12.098 1.762 -1.485 1.00 96.31 90 VAL A C 1
ATOM 735 O O . VAL A 1 90 ? 12.864 1.362 -2.357 1.00 96.31 90 VAL A O 1
ATOM 738 N N . ILE A 1 91 ? 11.103 2.618 -1.749 1.00 96.31 91 ILE A N 1
ATOM 739 C CA . ILE A 1 91 ? 10.809 3.200 -3.072 1.00 96.31 91 ILE A CA 1
ATOM 740 C C . ILE A 1 91 ? 10.980 4.722 -3.105 1.00 96.31 91 ILE A C 1
ATOM 742 O O . ILE A 1 91 ? 10.580 5.358 -4.083 1.00 96.31 91 ILE A O 1
ATOM 746 N N . SER A 1 92 ? 11.569 5.325 -2.067 1.00 95.50 92 SER A N 1
ATOM 747 C CA . SER A 1 92 ? 11.935 6.738 -2.130 1.00 95.50 92 SER A CA 1
ATOM 748 C C . SER A 1 92 ? 13.088 6.944 -3.114 1.00 95.50 92 SER A C 1
ATOM 750 O O . SER A 1 92 ? 13.903 6.047 -3.343 1.00 95.50 92 SER A O 1
ATOM 752 N N . ALA A 1 93 ? 13.137 8.116 -3.751 1.00 93.62 93 ALA A N 1
ATOM 753 C CA . ALA A 1 93 ? 14.115 8.382 -4.804 1.00 93.62 93 ALA A CA 1
ATOM 754 C C . ALA A 1 93 ? 15.559 8.283 -4.286 1.00 93.62 93 ALA A C 1
ATOM 756 O O . ALA A 1 93 ? 16.427 7.818 -5.021 1.00 93.62 93 ALA A O 1
ATOM 757 N N . GLU A 1 94 ? 15.803 8.667 -3.028 1.00 94.56 94 GLU A N 1
ATOM 758 C CA . GLU A 1 94 ? 17.123 8.587 -2.401 1.00 94.56 94 GLU A CA 1
ATOM 759 C C . GLU A 1 94 ? 17.561 7.161 -2.021 1.00 94.56 94 GLU A C 1
ATOM 761 O O . GLU A 1 94 ? 18.756 6.873 -2.035 1.00 94.56 94 GLU A O 1
ATOM 766 N N . ASN A 1 95 ? 16.621 6.257 -1.721 1.00 96.12 95 ASN A N 1
ATOM 767 C CA . ASN A 1 95 ? 16.933 4.904 -1.240 1.00 96.12 95 ASN A CA 1
ATOM 768 C C . ASN A 1 95 ? 16.737 3.812 -2.298 1.00 96.12 95 ASN A C 1
ATOM 770 O O . ASN A 1 95 ? 17.154 2.666 -2.090 1.00 96.12 95 ASN A O 1
ATOM 774 N N . TRP A 1 96 ? 16.094 4.138 -3.423 1.00 98.00 96 TRP A N 1
ATOM 775 C CA . TRP A 1 96 ? 15.785 3.172 -4.467 1.00 98.00 96 TRP A CA 1
ATOM 776 C C . TRP A 1 96 ? 17.055 2.568 -5.068 1.00 98.00 96 TRP A C 1
ATOM 778 O O . TRP A 1 96 ? 17.950 3.260 -5.556 1.00 98.00 96 TRP A O 1
ATOM 788 N N . LYS A 1 97 ? 17.094 1.237 -5.100 1.00 97.50 97 LYS A N 1
ATOM 789 C CA . LYS A 1 97 ? 18.141 0.471 -5.771 1.00 97.50 97 LYS A CA 1
ATOM 790 C C . LYS A 1 97 ? 17.503 -0.272 -6.939 1.00 97.50 97 LYS A C 1
ATOM 792 O O . LYS A 1 97 ? 16.553 -1.014 -6.709 1.00 97.50 97 LYS A O 1
ATOM 797 N N . PRO A 1 98 ? 18.049 -0.197 -8.167 1.00 97.38 98 PRO A N 1
ATOM 798 C CA . PRO A 1 98 ? 17.508 -0.955 -9.293 1.00 97.38 98 PRO A CA 1
ATOM 799 C C . PRO A 1 98 ? 17.461 -2.470 -9.060 1.00 97.38 98 PRO A C 1
ATOM 801 O O . PRO A 1 98 ? 16.709 -3.159 -9.734 1.00 97.38 98 PRO A O 1
ATOM 804 N N . ALA A 1 99 ? 18.239 -3.016 -8.123 1.00 97.38 99 ALA A N 1
ATOM 805 C CA . ALA A 1 99 ? 18.180 -4.431 -7.754 1.00 97.38 99 ALA A CA 1
ATOM 806 C C . ALA A 1 99 ? 16.953 -4.810 -6.897 1.00 97.38 99 ALA A C 1
ATOM 808 O O . ALA A 1 99 ? 16.631 -5.993 -6.821 1.00 97.38 99 ALA A O 1
ATOM 809 N N . THR A 1 100 ? 16.265 -3.843 -6.282 1.00 97.94 100 THR A N 1
ATOM 810 C CA . THR A 1 100 ? 15.063 -4.084 -5.473 1.00 97.94 100 THR A CA 1
ATOM 811 C C . THR A 1 100 ? 13.942 -4.643 -6.345 1.00 97.94 100 THR A C 1
ATOM 813 O O . THR A 1 100 ? 13.613 -4.078 -7.394 1.00 97.94 100 THR A O 1
ATOM 816 N N . LYS A 1 101 ? 13.354 -5.759 -5.913 1.00 97.44 101 LYS A N 1
ATOM 817 C CA . LYS A 1 101 ? 12.248 -6.431 -6.604 1.00 97.44 101 LYS A CA 1
ATOM 818 C C . LYS A 1 101 ? 10.887 -5.979 -6.071 1.00 97.44 101 LYS A C 1
ATOM 820 O O . LYS A 1 101 ? 10.765 -5.494 -4.947 1.00 97.44 101 LYS A O 1
ATOM 825 N N . THR A 1 102 ? 9.848 -6.140 -6.884 1.00 97.75 102 THR A N 1
ATOM 826 C CA . THR A 1 102 ? 8.480 -5.715 -6.552 1.00 97.75 102 THR A CA 1
ATOM 827 C C . THR A 1 102 ? 7.897 -6.487 -5.366 1.00 97.75 102 THR A C 1
ATOM 829 O O . THR A 1 102 ? 7.187 -5.904 -4.552 1.00 97.75 102 THR A O 1
ATOM 832 N N . ASP A 1 103 ? 8.220 -7.771 -5.214 1.00 96.75 103 ASP A N 1
ATOM 833 C CA . ASP A 1 103 ? 7.799 -8.587 -4.068 1.00 96.75 103 ASP A CA 1
ATOM 834 C C . ASP A 1 103 ? 8.314 -8.025 -2.733 1.00 96.75 103 ASP A C 1
ATOM 836 O O . ASP A 1 103 ? 7.547 -7.924 -1.778 1.00 96.75 103 ASP A O 1
ATOM 840 N N . GLN A 1 104 ? 9.569 -7.567 -2.687 1.00 97.00 104 GLN A N 1
ATOM 841 C CA . GLN A 1 104 ? 10.165 -6.904 -1.523 1.00 97.00 104 GLN A CA 1
ATOM 842 C C . GLN A 1 104 ? 9.433 -5.601 -1.185 1.00 97.00 104 GLN A C 1
ATOM 844 O O . GLN A 1 104 ? 9.168 -5.316 -0.016 1.00 97.00 104 GLN A O 1
ATOM 849 N N . VAL A 1 105 ? 9.062 -4.821 -2.206 1.00 98.06 105 VAL A N 1
ATOM 850 C CA . VAL A 1 105 ? 8.273 -3.593 -2.027 1.00 98.06 105 VAL A CA 1
ATOM 851 C C . VAL A 1 105 ? 6.889 -3.917 -1.455 1.00 98.06 105 VAL A C 1
ATOM 853 O O . VAL A 1 105 ? 6.460 -3.278 -0.496 1.00 98.06 105 VAL A O 1
ATOM 856 N N . ILE A 1 106 ? 6.201 -4.928 -1.998 1.00 97.75 106 ILE A N 1
ATOM 857 C CA . ILE A 1 106 ? 4.879 -5.358 -1.518 1.00 97.75 106 ILE A CA 1
ATOM 858 C C . ILE A 1 106 ? 4.969 -5.866 -0.072 1.00 97.75 106 ILE A C 1
ATOM 860 O O . ILE A 1 106 ? 4.132 -5.502 0.750 1.00 97.75 106 ILE A O 1
ATOM 864 N N . GLN A 1 107 ? 5.991 -6.656 0.269 1.00 96.31 107 GLN A N 1
ATOM 865 C CA . GLN A 1 107 ? 6.219 -7.126 1.640 1.00 96.31 107 GLN A CA 1
ATOM 866 C C . GLN A 1 107 ? 6.452 -5.963 2.609 1.00 96.31 107 GLN A C 1
ATOM 868 O O . GLN A 1 107 ? 5.849 -5.933 3.680 1.00 96.31 107 GLN A O 1
ATOM 873 N N . SER A 1 108 ? 7.268 -4.979 2.220 1.00 97.31 108 SER A N 1
ATOM 874 C CA . SER A 1 108 ? 7.501 -3.776 3.024 1.00 97.31 108 SER A CA 1
ATOM 875 C C . SER A 1 108 ? 6.218 -2.968 3.233 1.00 97.31 108 SER A C 1
ATOM 877 O O . SER A 1 108 ? 5.985 -2.474 4.334 1.00 97.31 108 SER A O 1
ATOM 879 N N . LEU A 1 109 ? 5.360 -2.868 2.214 1.00 97.94 109 LEU A N 1
ATOM 880 C CA . LEU A 1 109 ? 4.066 -2.202 2.340 1.00 97.94 109 LEU A CA 1
ATOM 881 C C . LEU A 1 109 ? 3.110 -2.956 3.274 1.00 97.94 109 LEU A C 1
ATOM 883 O O . LEU A 1 109 ? 2.441 -2.333 4.090 1.00 97.94 109 LEU A O 1
ATOM 887 N N . ILE A 1 110 ? 3.043 -4.286 3.173 1.00 96.62 110 ILE A N 1
ATOM 888 C CA . ILE A 1 110 ? 2.206 -5.113 4.056 1.00 96.62 110 ILE A CA 1
ATOM 889 C C . ILE A 1 110 ? 2.673 -4.989 5.509 1.00 96.62 110 ILE A C 1
ATOM 891 O O . ILE A 1 110 ? 1.837 -4.870 6.400 1.00 96.62 110 ILE A O 1
ATOM 895 N N . ALA A 1 111 ? 3.988 -4.972 5.745 1.00 96.25 111 ALA A N 1
ATOM 896 C CA . ALA A 1 111 ? 4.545 -4.730 7.072 1.00 96.25 111 ALA A CA 1
ATOM 897 C C . ALA A 1 111 ? 4.107 -3.363 7.618 1.00 96.25 111 ALA A C 1
ATOM 899 O O . ALA A 1 111 ? 3.603 -3.298 8.730 1.00 96.25 111 ALA A O 1
ATOM 900 N N . LEU A 1 112 ? 4.188 -2.299 6.808 1.00 96.88 112 LEU A N 1
ATOM 901 C CA . LEU A 1 112 ? 3.724 -0.966 7.207 1.00 96.88 112 LEU A CA 1
ATOM 902 C C . LEU A 1 112 ? 2.221 -0.931 7.532 1.00 96.88 112 LEU A C 1
ATOM 904 O O . LEU A 1 112 ? 1.826 -0.244 8.464 1.00 96.88 112 LEU A O 1
ATOM 908 N N . VAL A 1 113 ? 1.390 -1.655 6.774 1.00 97.31 113 VAL A N 1
ATOM 909 C CA . VAL A 1 113 ? -0.062 -1.742 7.026 1.00 97.31 113 VAL A CA 1
ATOM 910 C C . VAL A 1 113 ? -0.366 -2.482 8.331 1.00 97.31 113 VAL A C 1
ATOM 912 O O . VAL A 1 113 ? -1.305 -2.122 9.037 1.00 97.31 113 VAL A O 1
ATOM 915 N N . ASN A 1 114 ? 0.394 -3.532 8.642 1.00 94.69 114 ASN A N 1
ATOM 916 C CA . ASN A 1 114 ? 0.209 -4.300 9.872 1.00 94.69 114 ASN A CA 1
ATOM 917 C C . ASN A 1 114 ? 0.755 -3.564 11.104 1.00 94.69 114 ASN A C 1
ATOM 919 O O . ASN A 1 114 ? 0.146 -3.659 12.168 1.00 94.69 114 ASN A O 1
ATOM 923 N N . ASP A 1 115 ? 1.855 -2.824 10.948 1.00 94.50 115 ASP A N 1
ATOM 924 C CA . ASP A 1 115 ? 2.562 -2.125 12.021 1.00 94.50 115 ASP A CA 1
ATOM 925 C C . ASP A 1 115 ? 2.744 -0.631 11.675 1.00 94.50 115 ASP A C 1
ATOM 927 O O . ASP A 1 115 ? 3.781 -0.228 11.136 1.00 94.50 115 ASP A O 1
ATOM 931 N N . PRO A 1 116 ? 1.741 0.219 11.984 1.00 95.62 116 PRO A N 1
ATOM 932 C CA . PRO A 1 116 ? 1.812 1.650 11.701 1.00 95.6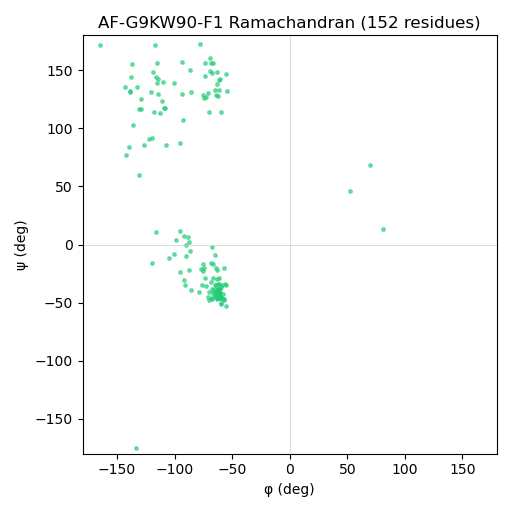2 116 PRO A CA 1
ATOM 933 C C . PRO A 1 116 ? 2.974 2.355 12.422 1.00 95.62 116 PRO A C 1
ATOM 935 O O . PRO A 1 116 ? 3.236 2.086 13.598 1.00 95.62 116 PRO A O 1
ATOM 938 N N . GLN A 1 117 ? 3.591 3.323 11.735 1.00 96.56 117 GLN A N 1
ATOM 939 C CA . GLN A 1 117 ? 4.754 4.115 12.173 1.00 96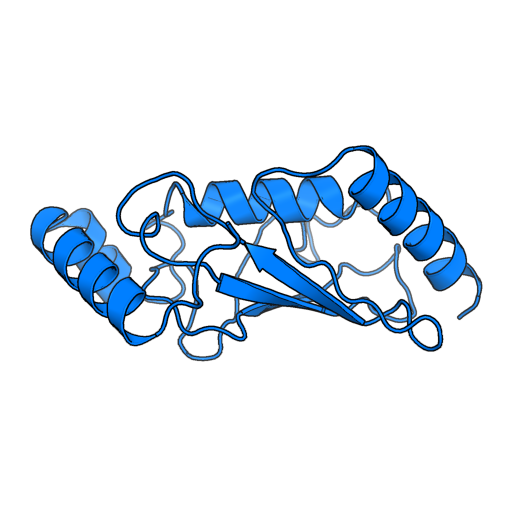.56 117 GLN A CA 1
ATOM 940 C C . GLN A 1 117 ? 4.346 5.564 12.522 1.00 96.56 117 GLN A C 1
ATOM 942 O O . GLN A 1 117 ? 4.380 6.441 11.649 1.00 96.56 117 GLN A O 1
ATOM 947 N N . PRO A 1 118 ? 3.890 5.861 13.755 1.00 96.38 118 PRO A N 1
ATOM 948 C CA . PRO A 1 118 ? 3.372 7.182 14.132 1.00 96.38 118 PRO A CA 1
ATOM 949 C C . PRO A 1 118 ? 4.416 8.310 14.125 1.00 96.38 118 PRO A C 1
ATOM 951 O O . PRO A 1 118 ? 4.040 9.478 14.114 1.00 96.38 118 PRO A O 1
ATOM 954 N N . GLU A 1 119 ? 5.707 7.985 14.125 1.00 96.12 119 GLU A N 1
ATOM 955 C CA . GLU A 1 119 ? 6.832 8.921 14.061 1.00 96.12 119 GLU A CA 1
ATOM 956 C C . GLU A 1 119 ? 7.043 9.535 12.665 1.00 96.12 119 GLU A C 1
ATOM 958 O O . GLU A 1 119 ? 7.638 10.608 12.537 1.00 96.12 119 GLU A O 1
ATOM 963 N N . HIS A 1 120 ? 6.519 8.885 11.619 1.00 94.50 120 HIS A N 1
ATOM 964 C CA . HIS A 1 120 ? 6.605 9.337 10.227 1.00 94.50 120 HIS A CA 1
ATOM 965 C C . HIS A 1 120 ? 5.228 9.315 9.533 1.00 94.50 120 HIS A C 1
ATOM 967 O O . HIS A 1 120 ? 5.033 8.600 8.542 1.00 94.50 120 HIS A O 1
ATOM 973 N N . PRO A 1 121 ? 4.228 10.059 10.046 1.00 97.31 121 PRO A N 1
ATOM 974 C CA . PRO A 1 121 ? 2.868 9.958 9.549 1.00 97.31 121 PRO A CA 1
ATOM 975 C C . PRO A 1 121 ? 2.627 10.870 8.344 1.00 97.31 121 PRO A C 1
ATOM 977 O O . PRO A 1 121 ? 3.179 11.964 8.241 1.00 97.31 121 PRO A O 1
ATOM 980 N N . LEU A 1 122 ? 1.713 10.450 7.471 1.00 97.94 122 LEU A N 1
ATOM 981 C CA . LEU A 1 122 ? 1.061 11.340 6.503 1.00 97.94 122 LEU A CA 1
ATOM 982 C C . LEU A 1 122 ? -0.191 11.996 7.095 1.00 97.94 122 LEU A C 1
ATOM 984 O O . LEU A 1 122 ? -0.619 13.054 6.641 1.00 97.94 122 LEU A O 1
ATOM 988 N N . ARG A 1 123 ? -0.764 11.376 8.130 1.00 98.38 123 ARG A N 1
ATOM 989 C CA . ARG A 1 123 ? -1.937 11.841 8.868 1.00 98.38 123 ARG A CA 1
ATOM 990 C C . ARG A 1 123 ? -1.602 11.996 10.347 1.00 98.38 123 ARG A C 1
ATOM 992 O O . ARG A 1 123 ? -1.692 11.042 11.121 1.00 98.38 123 ARG A O 1
ATOM 999 N N . ALA A 1 124 ? -1.161 13.196 10.721 1.00 98.25 124 ALA A N 1
ATOM 1000 C CA . ALA A 1 124 ? -0.713 13.504 12.079 1.00 98.25 124 ALA A CA 1
ATOM 1001 C C . ALA A 1 124 ? -1.831 13.347 13.127 1.00 98.25 124 ALA A C 1
ATOM 1003 O O . ALA A 1 124 ? -1.570 12.873 14.228 1.00 98.25 124 ALA A O 1
ATOM 1004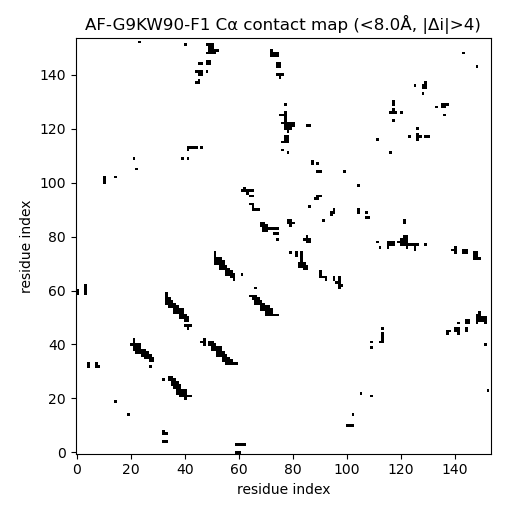 N N . ASP A 1 125 ? -3.075 13.658 12.753 1.00 98.06 125 ASP A N 1
ATOM 1005 C CA . ASP A 1 125 ? -4.282 13.440 13.559 1.00 98.06 125 ASP A CA 1
ATOM 1006 C C . ASP A 1 125 ? -4.442 11.966 13.962 1.00 98.06 125 ASP A C 1
ATOM 1008 O O . ASP A 1 125 ? -4.657 11.643 15.132 1.00 98.06 125 ASP A O 1
ATOM 1012 N N . LEU A 1 126 ? -4.269 11.056 12.998 1.00 98.50 126 LEU A N 1
ATOM 1013 C CA . LEU A 1 126 ? -4.376 9.620 13.241 1.00 98.50 126 LEU A CA 1
ATOM 1014 C C . LEU A 1 126 ? -3.188 9.072 14.018 1.00 98.50 126 LEU A C 1
ATOM 1016 O O . LEU A 1 126 ? -3.359 8.165 14.827 1.00 98.50 126 LEU A O 1
ATOM 1020 N N . ALA A 1 127 ? -1.992 9.604 13.779 1.00 98.38 127 ALA A N 1
ATOM 1021 C CA . ALA A 1 127 ? -0.792 9.210 14.508 1.00 98.38 127 ALA A CA 1
ATOM 1022 C C . ALA A 1 127 ? -0.868 9.611 15.987 1.00 98.38 127 ALA A C 1
ATOM 1024 O O . ALA A 1 127 ? -0.495 8.828 16.865 1.00 98.38 127 ALA A O 1
ATOM 1025 N N . GLU A 1 128 ? -1.402 10.801 16.270 1.00 98.44 128 GLU A N 1
ATOM 1026 C CA . GLU A 1 128 ? -1.674 11.256 17.629 1.00 98.44 128 GLU A CA 1
ATOM 1027 C C . GLU A 1 128 ? -2.723 10.365 18.308 1.00 98.44 128 GLU A C 1
ATOM 1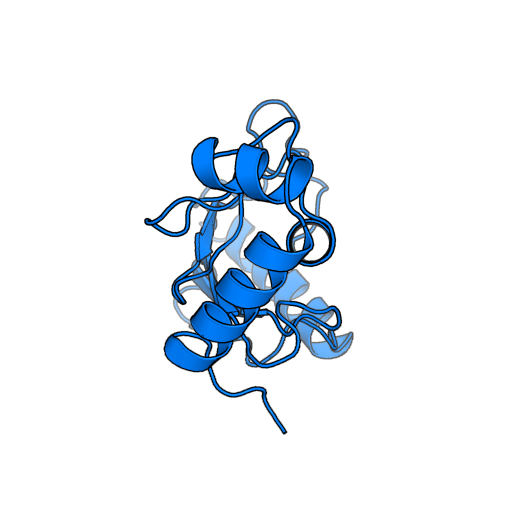029 O O . GLU A 1 128 ? -2.483 9.893 19.421 1.00 98.44 128 GLU A O 1
ATOM 1034 N N . GLU A 1 129 ? -3.838 10.060 17.632 1.00 98.50 129 GLU A N 1
ATOM 1035 C CA . GLU A 1 129 ? -4.859 9.139 18.153 1.00 98.50 129 GLU A CA 1
ATOM 1036 C C . GLU A 1 129 ? -4.276 7.740 18.412 1.00 98.50 129 GLU A C 1
ATOM 1038 O O . GLU A 1 129 ? -4.460 7.186 19.493 1.00 98.50 129 GLU A O 1
ATOM 1043 N N . TYR A 1 130 ? -3.497 7.197 17.474 1.00 98.06 130 TYR A N 1
ATOM 1044 C CA . TYR A 1 130 ? -2.817 5.903 17.594 1.00 98.06 130 TYR A CA 1
ATOM 1045 C C . TYR A 1 130 ? -1.862 5.832 18.793 1.00 98.06 130 TYR A C 1
ATOM 1047 O O . TYR A 1 130 ? -1.723 4.771 19.415 1.00 98.06 130 TYR A O 1
ATOM 1055 N N . SER A 1 131 ? -1.206 6.950 19.113 1.00 97.44 131 SER A N 1
ATOM 1056 C CA . SER A 1 131 ? -0.211 7.040 20.186 1.00 97.44 131 SER A CA 1
ATOM 1057 C C . SER A 1 131 ? -0.844 7.310 21.552 1.00 97.44 131 SER A C 1
ATOM 1059 O O . SER A 1 131 ? -0.407 6.737 22.547 1.00 97.44 131 SER A O 1
ATOM 1061 N N . LYS A 1 132 ? -1.873 8.165 21.613 1.00 98.00 132 LYS A N 1
ATOM 1062 C CA . LYS A 1 132 ? -2.513 8.591 22.870 1.00 98.00 132 LYS A CA 1
ATOM 1063 C C . LYS A 1 132 ? -3.688 7.708 23.286 1.00 98.00 132 LYS A C 1
ATOM 1065 O O . LYS A 1 132 ? -3.886 7.492 24.477 1.00 98.00 132 LYS A O 1
ATOM 1070 N N . ASP A 1 133 ? -4.462 7.196 22.331 1.00 97.88 133 ASP A N 1
ATOM 1071 C CA . ASP A 1 133 ? -5.641 6.365 22.588 1.00 97.88 133 ASP A CA 1
ATOM 1072 C C . ASP A 1 133 ? -5.764 5.242 21.550 1.00 97.88 133 ASP A C 1
ATOM 1074 O O . ASP A 1 133 ? -6.596 5.250 20.634 1.00 97.88 133 ASP A O 1
ATOM 1078 N N . ARG A 1 134 ? -4.929 4.214 21.734 1.00 97.38 134 ARG A N 1
ATOM 1079 C CA . ARG A 1 134 ? -4.905 3.047 20.849 1.00 97.38 134 ARG A CA 1
ATOM 1080 C C . ARG A 1 134 ? -6.265 2.355 20.737 1.00 97.38 134 ARG A C 1
ATOM 1082 O O . ARG A 1 134 ? -6.591 1.832 19.676 1.00 97.38 134 ARG A O 1
ATOM 1089 N N . LYS A 1 135 ? -7.062 2.336 21.812 1.00 98.19 135 LYS A N 1
ATOM 1090 C CA . LYS A 1 135 ? -8.376 1.675 21.814 1.00 98.19 135 LYS A CA 1
ATOM 1091 C C . LYS A 1 135 ? -9.347 2.406 20.894 1.00 98.19 135 LYS A C 1
ATOM 1093 O O . LYS A 1 135 ? -10.004 1.758 20.078 1.00 98.19 135 LYS A O 1
ATOM 1098 N N . LYS A 1 136 ? -9.404 3.738 20.993 1.00 98.38 136 LYS A N 1
ATOM 1099 C CA . LYS A 1 136 ? -10.215 4.571 20.100 1.00 98.38 136 LYS A CA 1
ATOM 1100 C C . LYS A 1 136 ? -9.755 4.444 18.651 1.00 98.38 136 LYS A C 1
ATOM 1102 O O . LYS A 1 136 ? -10.597 4.197 17.790 1.00 98.38 136 LYS A O 1
ATOM 1107 N N . PHE A 1 137 ? -8.444 4.506 18.401 1.00 98.56 137 PHE A N 1
ATOM 1108 C CA . PHE A 1 137 ? -7.890 4.295 17.061 1.00 98.56 137 PHE A CA 1
ATOM 1109 C C . PHE A 1 137 ? -8.333 2.953 16.470 1.00 98.56 137 PHE A C 1
ATOM 1111 O O . PHE A 1 137 ? -8.884 2.917 15.373 1.00 98.56 137 PHE A O 1
ATOM 1118 N N . CYS A 1 138 ? -8.126 1.847 17.197 1.00 98.19 138 CYS A N 1
ATOM 1119 C CA . CYS A 1 138 ? -8.453 0.513 16.696 1.00 98.19 138 CYS A CA 1
ATOM 1120 C C . CYS A 1 138 ? -9.950 0.366 16.410 1.00 98.19 138 CYS A C 1
ATOM 1122 O O . CYS A 1 138 ? -10.308 -0.188 15.374 1.00 98.19 138 CYS A O 1
ATOM 1124 N N . LYS A 1 139 ? -10.819 0.910 17.274 1.00 98.50 139 LYS A N 1
ATOM 1125 C CA . LYS A 1 139 ? -12.268 0.926 17.038 1.00 98.50 139 LYS A CA 1
ATOM 1126 C C . LYS A 1 139 ? -12.616 1.679 15.750 1.00 98.50 139 LYS A C 1
ATOM 1128 O O . LYS A 1 139 ? -13.319 1.137 14.900 1.00 98.50 139 LYS A O 1
ATOM 1133 N N . ASN A 1 140 ? -12.101 2.899 15.592 1.00 98.62 140 ASN A N 1
ATOM 1134 C CA . ASN A 1 140 ? -12.349 3.725 14.410 1.00 98.62 140 ASN A CA 1
ATOM 1135 C C . ASN A 1 140 ? -11.841 3.039 13.134 1.00 98.62 140 ASN A C 1
ATOM 1137 O O . ASN A 1 140 ? -12.553 2.979 12.133 1.00 98.62 140 ASN A O 1
ATOM 1141 N N . ALA A 1 141 ? -10.630 2.480 13.179 1.00 98.69 141 ALA A N 1
ATOM 1142 C CA . ALA A 1 141 ? -10.017 1.777 12.061 1.00 98.69 141 ALA A CA 1
ATOM 1143 C C . ALA A 1 141 ? -10.785 0.503 11.676 1.00 98.69 141 ALA A C 1
ATOM 1145 O O . ALA A 1 141 ? -10.952 0.228 10.486 1.00 98.69 141 ALA A O 1
ATOM 1146 N N . GLU A 1 142 ? -11.300 -0.248 12.652 1.00 98.44 142 GLU A N 1
ATOM 1147 C CA . GLU A 1 142 ? -12.110 -1.442 12.405 1.00 98.44 142 GLU A CA 1
ATOM 1148 C C . GLU A 1 142 ? -13.463 -1.076 11.774 1.00 98.44 142 GLU A C 1
ATOM 1150 O O . GLU A 1 142 ? -13.865 -1.672 10.771 1.00 98.44 142 GLU A O 1
ATOM 1155 N N . GLU A 1 143 ? -14.159 -0.068 12.309 1.00 98.56 143 GLU A N 1
ATOM 1156 C CA . GLU A 1 143 ? -15.416 0.438 11.738 1.00 98.56 143 GLU A CA 1
ATOM 1157 C C . GLU A 1 143 ? -15.210 0.966 10.311 1.00 98.56 143 GLU A C 1
ATOM 1159 O O . GLU A 1 143 ? -15.996 0.666 9.406 1.00 98.56 143 GLU A O 1
ATOM 1164 N N . PHE A 1 144 ? -14.114 1.691 10.080 1.00 98.75 144 PHE A N 1
ATOM 1165 C CA . PHE A 1 144 ? -13.747 2.191 8.759 1.00 98.75 144 PHE A CA 1
ATOM 1166 C C . PHE A 1 144 ? -13.434 1.048 7.785 1.00 98.75 144 PHE A C 1
ATOM 1168 O O . PHE A 1 144 ? -13.897 1.069 6.643 1.00 98.75 144 PHE A O 1
ATOM 1175 N N . THR A 1 145 ? -12.711 0.022 8.244 1.00 98.69 145 THR A N 1
ATOM 1176 C CA . THR A 1 145 ? -12.399 -1.184 7.463 1.00 98.69 145 THR A CA 1
ATOM 1177 C C . THR A 1 145 ? -13.671 -1.932 7.076 1.00 98.69 145 THR A C 1
ATOM 1179 O O . THR A 1 145 ? -13.824 -2.305 5.918 1.00 98.69 145 THR A O 1
ATOM 1182 N N . LYS A 1 146 ? -14.631 -2.090 7.994 1.00 98.00 146 LYS A N 1
ATOM 1183 C CA . LYS A 1 146 ? -15.932 -2.712 7.689 1.00 98.00 146 LYS A CA 1
ATOM 1184 C C . LYS A 1 146 ? -16.756 -1.900 6.688 1.00 98.00 146 LYS A C 1
ATOM 1186 O O . LYS A 1 146 ? -17.487 -2.481 5.891 1.00 98.00 146 LYS A O 1
ATOM 1191 N N . LYS A 1 147 ? -16.662 -0.567 6.739 1.00 98.38 147 LYS A N 1
ATOM 1192 C CA . LYS A 1 147 ? -17.449 0.336 5.889 1.00 98.38 147 LYS A CA 1
ATOM 1193 C C . LYS A 1 147 ? -16.901 0.468 4.467 1.00 98.38 147 LYS A C 1
ATOM 1195 O O . LYS A 1 147 ? -17.691 0.545 3.530 1.00 98.38 147 LYS A O 1
ATOM 1200 N N . TYR A 1 148 ? -15.581 0.556 4.312 1.00 98.38 148 TYR A N 1
ATOM 1201 C CA . TYR A 1 148 ? -14.945 0.883 3.029 1.00 98.38 148 TYR A CA 1
ATOM 1202 C C . TYR A 1 148 ? -14.010 -0.199 2.492 1.00 98.38 148 TYR A C 1
ATOM 1204 O O . TYR A 1 148 ? -13.658 -0.139 1.316 1.00 98.38 148 TYR A O 1
ATOM 1212 N N . GLY A 1 149 ? -13.593 -1.153 3.326 1.00 98.12 149 GLY A N 1
ATOM 1213 C CA . GLY A 1 149 ? -12.735 -2.256 2.912 1.00 98.12 149 GLY A CA 1
ATOM 1214 C C . GLY A 1 149 ? -13.417 -3.149 1.879 1.00 98.12 149 GLY A C 1
ATOM 1215 O O . GLY A 1 149 ? -14.636 -3.337 1.889 1.00 98.12 149 GLY A O 1
ATOM 1216 N N . GLU A 1 150 ? -12.623 -3.728 0.983 1.00 98.06 150 GLU A N 1
ATOM 1217 C CA . GLU A 1 150 ? -13.117 -4.759 0.076 1.00 98.06 150 GLU A CA 1
ATOM 1218 C C . GLU A 1 150 ? -13.343 -6.074 0.831 1.00 98.06 150 GLU A C 1
ATOM 1220 O O . GLU A 1 150 ? -12.730 -6.345 1.870 1.00 98.06 150 GLU A O 1
ATOM 1225 N N . LYS A 1 151 ? -14.218 -6.924 0.283 1.00 96.44 151 LYS A N 1
ATOM 1226 C CA . LYS A 1 151 ? -14.411 -8.279 0.804 1.00 96.44 151 LYS A CA 1
ATOM 1227 C C . LYS A 1 151 ? -13.106 -9.059 0.684 1.00 96.44 151 LYS A C 1
ATOM 1229 O O . LYS A 1 151 ? -12.474 -9.073 -0.373 1.00 96.44 151 LYS A O 1
ATOM 1234 N N . ARG A 1 152 ? -12.732 -9.743 1.764 1.00 95.00 152 ARG A N 1
ATOM 1235 C CA . ARG A 1 152 ? -11.584 -10.649 1.757 1.00 95.00 152 ARG A CA 1
ATOM 1236 C C . ARG A 1 152 ? -11.849 -11.801 0.775 1.00 95.00 152 ARG A C 1
ATOM 1238 O O . ARG A 1 152 ? -12.976 -12.298 0.738 1.00 95.00 152 ARG A O 1
ATOM 1245 N N . PRO A 1 153 ? -10.853 -12.206 -0.028 1.00 89.75 153 PRO A N 1
ATOM 1246 C CA . PRO A 1 153 ? -10.976 -13.382 -0.876 1.00 89.75 153 PRO A CA 1
ATOM 1247 C C . PRO A 1 153 ? -11.106 -14.625 0.012 1.00 89.75 153 PRO A C 1
ATOM 1249 O O . PRO A 1 153 ? -10.368 -14.756 0.991 1.00 89.75 153 PRO A O 1
ATOM 1252 N N . VAL A 1 154 ? -12.079 -15.477 -0.320 1.00 71.56 154 VAL A N 1
ATOM 1253 C CA . VAL A 1 154 ? -12.314 -16.781 0.321 1.00 71.56 154 VAL A CA 1
ATOM 1254 C C . VAL A 1 154 ? -11.234 -17.793 -0.035 1.00 71.56 154 VAL A C 1
ATOM 1256 O O . VAL A 1 154 ? -10.703 -17.719 -1.168 1.00 71.56 154 VAL A O 1
#

Organism: Mustela putorius furo (NCBI:txid9669)

Mean predicted aligned error: 2.94 Å

Foldseek 3Di:
DVVQLVQLVVLVVVCVVVPDVQWADWDADPVGSQKIKIKGQACAAPQNQFIWIKIWGHDPPPPLAFIFIFTPFAALAFQADRRRGGDQQCRDRVNDDSPDGPVNVVVSVSVCVRPPDLVRGPHVVLSCCCVPPVPVSRVVRNVSSVVGGHGDDD

InterPro domains:
  IPR000608 Ubiquitin-conjugating (UBC), catalytic core domain [PF00179] (7-144)
  IPR000608 Ubiquitin-conjugating (UBC), catalytic core domain [PS50127] (3-150)
  IPR016135 Ubiquitin-conjugating enzyme/RWD-like [G3DSA:3.10.110.10] (1-154)
  IPR016135 Ubiquitin-conjugating enzyme/RWD-like [SSF54495] (3-150)
  IPR023313 Ubiquitin-conjugating enzyme, active site [PS00183] (76-91)
  IPR050113 Ubiquitin-conjugating enzyme E2-like [PTHR24067] (3-140)

pLDDT: mean 95.82, std 5.16, range [54.97, 98.75]

Radius of gyration: 15.81 Å; Cα contacts (8 Å, |Δi|>4): 264; chains: 1; bounding box: 36×32×47 Å

Nearest PDB structures (foldseek):
  4q5h-assembly1_C  TM=1.002E+00  e=7.518E-30  Homo sapiens
  7oik-assembly1_B  TM=9.953E-01  e=1.965E-29  Homo sapiens
  8eaz-assembly1_C  TM=9.865E-01  e=3.281E-29  Homo sapiens
  5hpt-assembly1_C  TM=9.824E-01  e=2.548E-28  Homo sapiens
  1wzw-assembly1_A  TM=9.778E-01  e=1.469E-21  Homo sapiens

Solvent-accessible surface area (backbone atoms only — not comparable to full-atom values): 8402 Å² total; per-residue (Å²): 100,72,67,32,46,60,51,46,53,53,54,51,51,50,48,63,71,71,53,54,86,47,52,37,80,74,44,63,47,90,92,43,68,44,44,36,34,32,29,40,42,50,85,40,75,45,43,44,80,14,20,38,38,34,36,41,41,45,48,72,59,26,55,82,41,56,55,47,59,34,37,75,34,68,68,75,46,26,43,32,34,99,81,21,44,58,86,52,69,76,46,32,86,92,60,46,50,60,85,66,53,71,67,61,52,52,51,53,50,51,49,44,70,61,52,72,52,58,92,67,41,65,28,61,71,48,17,50,36,48,71,78,36,49,68,60,36,39,52,54,25,30,54,44,24,67,73,50,30,40,81,61,85,129

Sequence (154 aa):
KMAASRRLMKELEEIRKCGMKNFRNIQVDEANLLTWQGLIVPDNPPYDKGAFRIEINFPAEYPFKPPKITFKTKIYHPNIDEKGQVCLPVISAENWKPATKTDQVIQSLIALVNDPQPEHPLRADLAEEYSKDRKKFCKNAEEFTKKYGEKRPV